Protein AF-A0A963GME2-F1 (afdb_monomer_lite)

Sequence (75 aa):
MSVGTWRRKRSLTTPDAGSDRRHFQVTHPFHPLTGQWLEVQAWRYGLPQDRVFFLDPQGRETSIPLAFTALAKRR

Foldseek 3Di:
DDDDDDPPDPPCPPPPPDDPFDKKAQCAPPDPRHRHIFTFPDWDPDPPFTWTWTADPVRDIDIDGCVRICNVVVD

pLDDT: mean 70.51, std 17.37, range [33.19, 88.75]

Secondary structure (DSSP, 8-state):
----------------TT----EEEB--TTSTTTT-EEE--EEE-SSSS-EEEEE-TTS-EEEEEGGGBGGGG--

Structure (mmCIF, N/CA/C/O backbone):
data_AF-A0A963GME2-F1
#
_entry.id   AF-A0A963GME2-F1
#
loop_
_atom_site.group_PDB
_atom_site.id
_atom_site.type_symbol
_atom_site.label_atom_id
_atom_site.label_alt_id
_atom_site.label_comp_id
_atom_site.label_asym_id
_atom_site.label_entity_id
_atom_site.label_seq_id
_atom_site.pdbx_PDB_ins_code
_atom_site.Cartn_x
_atom_site.Cartn_y
_atom_site.Cartn_z
_atom_site.occupancy
_atom_site.B_iso_or_equiv
_atom_site.auth_seq_id
_atom_site.auth_comp_id
_atom_site.auth_asym_id
_atom_site.auth_atom_id
_atom_site.pdbx_PDB_model_num
ATOM 1 N N . MET A 1 1 ? -22.153 3.016 25.074 1.00 35.31 1 MET A N 1
ATOM 2 C CA . MET A 1 1 ? -21.708 2.323 23.845 1.00 35.31 1 MET A CA 1
ATOM 3 C C . MET A 1 1 ? -21.531 3.401 22.783 1.00 35.31 1 MET A C 1
ATOM 5 O O . MET A 1 1 ? -22.480 3.734 22.090 1.00 35.31 1 MET A O 1
ATOM 9 N N . SER A 1 2 ? -20.391 4.091 22.784 1.00 35.62 2 SER A N 1
ATOM 10 C CA . SER A 1 2 ? -20.240 5.342 22.028 1.00 35.62 2 SER A CA 1
ATOM 11 C C . SER A 1 2 ? -19.740 5.061 20.616 1.00 35.62 2 SER A C 1
ATOM 13 O O . SER A 1 2 ? -18.605 4.632 20.427 1.00 35.62 2 SER A O 1
ATOM 15 N N . VAL A 1 3 ? -20.599 5.313 19.630 1.00 40.34 3 VAL A N 1
ATOM 16 C CA . VAL A 1 3 ? -20.245 5.336 18.211 1.00 40.34 3 VAL A CA 1
ATOM 17 C C . VAL A 1 3 ? -19.398 6.581 17.937 1.00 40.34 3 VAL A C 1
ATOM 19 O O . VAL A 1 3 ? -19.878 7.711 17.972 1.00 40.34 3 VAL A O 1
ATOM 22 N N . GLY A 1 4 ? -18.096 6.387 17.736 1.00 33.19 4 GLY A N 1
ATOM 23 C CA . GLY A 1 4 ? -17.172 7.468 17.411 1.00 33.19 4 GLY A CA 1
ATOM 24 C C . GLY A 1 4 ? -17.413 7.967 15.990 1.00 33.19 4 GLY A C 1
ATOM 25 O O . GLY A 1 4 ? -16.964 7.357 15.025 1.00 33.19 4 GLY A O 1
ATOM 26 N N . THR A 1 5 ? -18.115 9.088 15.848 1.00 44.94 5 THR A N 1
ATOM 27 C CA . THR A 1 5 ? -18.251 9.805 14.578 1.00 44.94 5 THR A CA 1
ATOM 28 C C . THR A 1 5 ? -16.896 10.387 14.183 1.00 44.94 5 THR A C 1
ATOM 30 O O . THR A 1 5 ? -16.461 11.400 14.738 1.00 44.94 5 THR A O 1
ATOM 33 N N . TRP A 1 6 ? -16.207 9.772 13.224 1.00 53.41 6 TRP A N 1
ATOM 34 C CA . TRP A 1 6 ? -14.955 10.326 12.719 1.00 53.41 6 TRP A CA 1
ATOM 35 C C . TRP A 1 6 ? -15.242 11.502 11.778 1.00 53.41 6 TRP A C 1
ATOM 37 O O . TRP A 1 6 ? -15.591 11.351 10.606 1.00 53.41 6 TRP A O 1
ATOM 47 N N . ARG A 1 7 ? -15.113 12.713 12.335 1.00 47.34 7 ARG A N 1
ATOM 48 C CA . ARG A 1 7 ? -14.943 13.969 11.599 1.00 47.34 7 ARG A CA 1
ATOM 49 C C . ARG A 1 7 ? -13.746 13.802 10.664 1.00 47.34 7 ARG A C 1
ATOM 51 O O . ARG A 1 7 ? -12.601 13.839 11.102 1.00 47.34 7 ARG A O 1
ATOM 58 N N . ARG A 1 8 ? -14.013 13.626 9.370 1.00 55.59 8 ARG A N 1
ATOM 59 C CA . ARG A 1 8 ? -12.986 13.619 8.326 1.00 55.59 8 ARG A CA 1
ATOM 60 C C . ARG A 1 8 ? -12.364 15.020 8.276 1.00 55.59 8 ARG A C 1
ATOM 62 O O . ARG A 1 8 ? -12.929 15.924 7.661 1.00 55.59 8 ARG A O 1
ATOM 69 N N . LYS A 1 9 ? -11.239 15.235 8.970 1.00 43.62 9 LYS A N 1
ATOM 70 C CA . LYS A 1 9 ? -10.410 16.415 8.718 1.00 43.62 9 LYS A CA 1
ATOM 71 C C . LYS A 1 9 ? -9.938 16.300 7.275 1.00 43.62 9 LYS A C 1
ATOM 73 O O . LYS A 1 9 ? -9.360 15.298 6.869 1.00 43.62 9 LYS A O 1
ATOM 78 N N . ARG A 1 10 ? -10.287 17.307 6.487 1.00 50.12 10 ARG A N 1
ATOM 79 C CA . ARG A 1 10 ? -9.815 17.500 5.125 1.00 50.12 10 ARG A CA 1
ATOM 80 C C . ARG A 1 10 ? -8.309 17.763 5.235 1.00 50.12 10 ARG A C 1
ATOM 82 O O . ARG A 1 10 ? -7.913 18.890 5.507 1.00 50.12 10 ARG A O 1
ATOM 89 N N . SER A 1 11 ? -7.491 16.716 5.131 1.00 46.41 11 SER A N 1
ATOM 90 C CA . SER A 1 11 ? -6.045 16.864 4.973 1.00 46.41 11 SER A CA 1
ATOM 91 C C . SER A 1 11 ? -5.811 17.421 3.578 1.00 46.41 11 SER A C 1
ATOM 93 O O . SER A 1 11 ? -5.763 16.683 2.601 1.00 46.41 11 SER A O 1
ATOM 95 N N . LEU A 1 12 ? -5.766 18.746 3.481 1.00 46.38 12 LEU A N 1
ATOM 96 C CA . LEU A 1 12 ? -5.244 19.434 2.314 1.00 46.38 12 LEU A CA 1
ATOM 97 C C . LEU A 1 12 ? -3.716 19.355 2.420 1.00 46.38 12 LEU A C 1
ATOM 99 O O . LEU A 1 12 ? -3.067 20.285 2.885 1.00 46.38 12 LEU A O 1
ATOM 103 N N . THR A 1 13 ? -3.141 18.202 2.085 1.00 44.06 13 THR A N 1
ATOM 104 C CA . THR A 1 13 ? -1.712 18.135 1.786 1.00 44.06 13 THR A CA 1
ATOM 105 C C . THR A 1 13 ? -1.543 18.842 0.454 1.00 44.06 13 THR A C 1
ATOM 107 O O . THR A 1 13 ? -2.010 18.351 -0.570 1.00 44.06 13 THR A O 1
ATOM 110 N N . THR A 1 14 ? -0.959 20.039 0.489 1.00 39.09 14 THR A N 1
ATOM 111 C CA . THR A 1 14 ? -0.596 20.852 -0.675 1.00 39.09 14 THR A CA 1
ATOM 112 C C . THR A 1 14 ? -0.208 19.945 -1.850 1.00 39.09 14 THR A C 1
ATOM 114 O O . THR A 1 14 ? 0.725 19.146 -1.698 1.00 39.09 14 THR A O 1
ATOM 117 N N . PRO A 1 15 ? -0.943 19.964 -2.979 1.00 44.75 15 PRO A N 1
ATOM 118 C CA . PRO A 1 15 ? -0.516 19.244 -4.162 1.00 44.75 15 PRO A CA 1
ATOM 119 C C . PRO A 1 15 ? 0.677 20.019 -4.712 1.00 44.75 15 PRO A C 1
ATOM 121 O O . PRO A 1 15 ? 0.518 21.068 -5.329 1.00 44.75 15 PRO A O 1
ATOM 124 N N . ASP A 1 16 ? 1.879 19.540 -4.408 1.00 43.28 16 ASP A N 1
ATOM 125 C CA . ASP A 1 16 ? 3.060 19.921 -5.165 1.00 43.28 16 ASP A CA 1
ATOM 126 C C . ASP A 1 16 ? 2.784 19.554 -6.627 1.00 43.28 16 ASP A C 1
ATOM 128 O O . ASP A 1 16 ? 2.488 18.401 -6.966 1.00 43.28 16 ASP A O 1
ATOM 132 N N . ALA A 1 17 ? 2.712 20.591 -7.454 1.00 44.12 17 ALA A N 1
ATOM 133 C CA . ALA A 1 17 ? 2.298 20.530 -8.838 1.00 44.12 17 ALA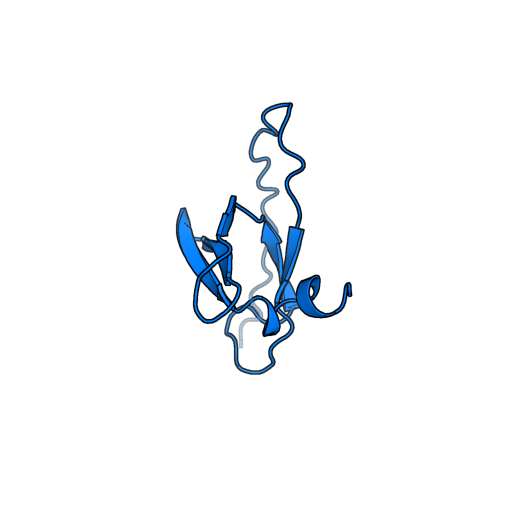 A CA 1
ATOM 134 C C . ALA A 1 17 ? 3.315 19.710 -9.643 1.00 44.12 17 ALA A C 1
ATOM 136 O O . ALA A 1 17 ? 4.319 20.240 -10.106 1.00 44.12 17 ALA A O 1
ATOM 137 N N . GLY A 1 18 ? 3.055 18.414 -9.825 1.00 46.31 18 GLY A N 1
ATOM 138 C CA . GLY A 1 18 ? 3.814 17.611 -10.786 1.00 46.31 18 GLY A CA 1
ATOM 139 C C . GLY A 1 18 ? 3.809 16.101 -10.581 1.00 46.31 18 GLY A C 1
ATOM 140 O O . GLY A 1 18 ? 4.063 15.377 -11.537 1.00 46.31 18 GLY A O 1
ATOM 141 N N . SER A 1 19 ? 3.486 15.593 -9.390 1.00 47.12 19 SER A N 1
ATOM 142 C CA . SER A 1 19 ? 3.332 14.145 -9.201 1.00 47.12 19 SER A CA 1
ATOM 143 C C . SER A 1 19 ? 1.869 13.746 -9.331 1.00 47.12 19 SER A C 1
ATOM 145 O O . SER A 1 19 ? 1.042 14.137 -8.511 1.00 47.12 19 SER A O 1
ATOM 147 N N . ASP A 1 20 ? 1.561 12.942 -10.347 1.00 51.88 20 ASP A N 1
ATOM 148 C CA . ASP A 1 20 ? 0.345 12.129 -10.448 1.00 51.88 20 ASP A CA 1
ATOM 149 C C . ASP A 1 20 ? 0.262 11.230 -9.199 1.00 51.88 20 ASP A C 1
ATOM 151 O O . ASP A 1 20 ? 0.725 10.089 -9.189 1.00 51.88 20 ASP A O 1
ATOM 155 N N . ARG A 1 21 ? -0.227 11.789 -8.086 1.00 61.88 21 ARG A N 1
ATOM 156 C CA . ARG A 1 21 ? -0.380 11.116 -6.794 1.00 61.88 21 ARG A CA 1
ATOM 157 C C . ARG A 1 21 ? -1.472 10.066 -6.938 1.00 61.88 21 ARG A C 1
ATOM 159 O O . ARG A 1 21 ? -2.661 10.309 -6.713 1.00 61.88 21 ARG A O 1
ATOM 166 N N . ARG A 1 22 ? -1.066 8.883 -7.392 1.00 73.75 22 ARG A N 1
ATOM 167 C CA . ARG A 1 22 ? -1.952 7.732 -7.555 1.00 73.75 22 ARG A CA 1
ATOM 168 C C . ARG A 1 22 ? -2.472 7.328 -6.187 1.00 73.75 22 ARG A C 1
ATOM 170 O O . ARG A 1 22 ? -1.709 7.188 -5.242 1.00 73.75 22 ARG A O 1
ATOM 177 N N . HIS A 1 23 ? -3.776 7.129 -6.092 1.00 83.44 23 HIS A N 1
ATOM 178 C CA . HIS A 1 23 ? -4.415 6.607 -4.893 1.00 83.44 23 HIS A CA 1
ATOM 179 C C . HIS A 1 23 ? -4.762 5.133 -5.099 1.00 83.44 23 HIS A C 1
ATOM 181 O O . HIS A 1 23 ? -5.057 4.707 -6.220 1.00 83.44 23 HIS A O 1
ATOM 187 N N . PHE A 1 24 ? -4.765 4.349 -4.025 1.00 84.94 24 PHE A N 1
ATOM 188 C CA . PHE A 1 24 ? -5.157 2.946 -4.060 1.00 84.94 24 PHE A CA 1
ATOM 189 C C . PHE A 1 24 ? -6.012 2.562 -2.867 1.00 84.94 24 PHE A C 1
ATOM 191 O O . PHE A 1 24 ? -5.839 3.075 -1.767 1.00 84.94 24 PHE A O 1
ATOM 198 N N . GLN A 1 25 ? -6.914 1.610 -3.087 1.00 88.75 25 GLN A N 1
ATOM 199 C CA . GLN A 1 25 ? -7.689 1.008 -2.016 1.00 88.75 25 GLN A CA 1
ATOM 200 C C . GLN A 1 25 ? -7.017 -0.275 -1.534 1.00 88.75 25 GLN A C 1
ATOM 202 O O . GLN A 1 25 ? -6.613 -1.109 -2.351 1.00 88.75 25 GLN A O 1
ATOM 207 N N . VAL A 1 26 ? -6.933 -0.475 -0.221 1.00 87.50 26 VAL A N 1
ATOM 208 C CA . VAL A 1 26 ? -6.562 -1.779 0.346 1.00 87.50 26 VAL A CA 1
ATOM 209 C C . VAL A 1 26 ? -7.770 -2.708 0.272 1.00 87.50 26 VAL A C 1
ATOM 211 O O . VAL A 1 26 ? -8.838 -2.395 0.787 1.00 87.50 26 VAL A O 1
ATOM 214 N N . 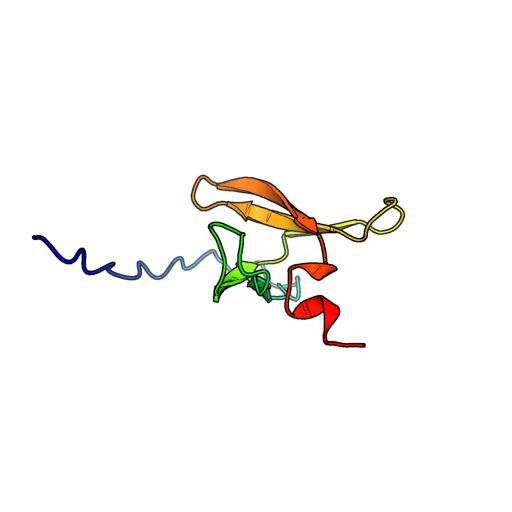THR A 1 27 ? -7.610 -3.860 -0.368 1.00 87.50 27 THR A N 1
ATOM 215 C CA . THR A 1 27 ? -8.700 -4.817 -0.637 1.00 87.50 27 THR A CA 1
ATOM 216 C C . THR A 1 27 ? -8.544 -6.141 0.103 1.00 87.50 27 THR A C 1
ATOM 218 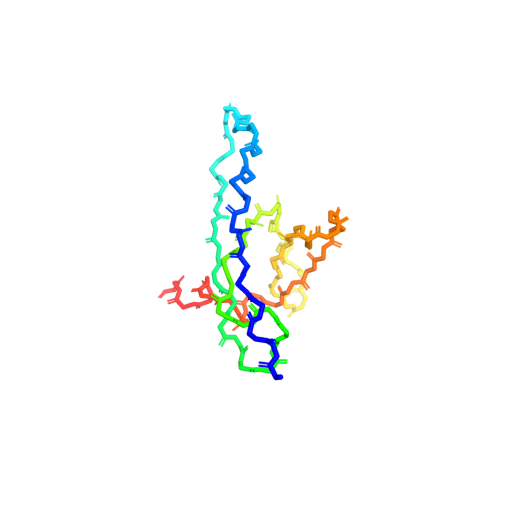O O . THR A 1 27 ? -9.484 -6.928 0.144 1.00 87.50 27 THR A O 1
ATOM 221 N N . HIS A 1 28 ? -7.384 -6.399 0.708 1.00 83.88 28 HIS A N 1
ATOM 222 C CA . HIS A 1 28 ? -7.144 -7.645 1.428 1.00 83.88 28 HIS A CA 1
ATOM 223 C C . HIS A 1 28 ? -7.961 -7.704 2.726 1.00 83.88 28 HIS A C 1
ATOM 225 O O . HIS A 1 28 ? -7.839 -6.771 3.506 1.00 83.88 28 HIS A O 1
ATOM 231 N N . PRO A 1 29 ? -8.744 -8.759 3.010 1.00 81.31 29 PRO A N 1
ATOM 232 C CA . PRO A 1 29 ? -9.710 -8.778 4.119 1.00 81.31 29 PRO A CA 1
ATOM 233 C C . PRO A 1 29 ? -9.089 -8.836 5.524 1.00 81.31 29 PRO A C 1
ATOM 235 O O . PRO A 1 29 ? -9.743 -8.457 6.487 1.00 81.31 29 PRO A O 1
ATOM 238 N N . PHE A 1 30 ? -7.832 -9.274 5.656 1.00 82.38 30 PHE A N 1
ATOM 239 C CA . PHE A 1 30 ? -7.139 -9.377 6.952 1.00 82.38 30 PHE A CA 1
ATOM 240 C C . PHE A 1 30 ? -6.207 -8.193 7.253 1.00 82.38 30 PHE A C 1
ATOM 242 O O . PHE A 1 30 ? -5.337 -8.294 8.114 1.00 82.38 30 PHE A O 1
ATOM 249 N N . HIS A 1 31 ? -6.323 -7.084 6.519 1.00 77.94 31 HIS A N 1
ATOM 250 C CA . HIS A 1 31 ? -5.482 -5.913 6.747 1.00 77.94 31 HIS A CA 1
ATOM 251 C C . HIS A 1 31 ? -6.211 -4.893 7.642 1.00 77.94 31 HIS A C 1
ATOM 253 O O . HIS A 1 31 ? -7.375 -4.595 7.404 1.00 77.94 31 HIS A O 1
ATOM 259 N N . PRO A 1 32 ? -5.562 -4.257 8.631 1.00 82.12 32 PRO A N 1
ATOM 260 C CA . PRO A 1 32 ? -6.226 -3.230 9.446 1.00 82.12 32 PRO A CA 1
ATOM 261 C C . PRO A 1 32 ? -6.692 -2.013 8.623 1.00 82.12 32 PRO A C 1
ATOM 263 O O . PRO A 1 32 ? -7.587 -1.280 9.032 1.00 82.12 32 PRO A O 1
ATOM 266 N N . LEU A 1 33 ? -6.094 -1.803 7.444 1.00 82.81 33 LEU A N 1
ATOM 267 C CA . LEU A 1 33 ? -6.449 -0.722 6.516 1.00 82.81 33 LEU A CA 1
ATOM 268 C C . LEU A 1 33 ? -7.436 -1.130 5.408 1.00 82.81 33 LEU A C 1
ATOM 270 O O . LEU A 1 33 ? -7.630 -0.356 4.474 1.00 82.81 33 LEU A O 1
ATOM 274 N N . THR A 1 34 ? -8.046 -2.318 5.464 1.00 83.44 34 THR A N 1
ATOM 275 C CA . THR A 1 34 ? -9.030 -2.771 4.462 1.00 83.44 34 THR A CA 1
ATOM 276 C C . THR A 1 34 ? -10.111 -1.726 4.200 1.00 83.44 34 THR A C 1
ATOM 278 O O . THR A 1 34 ? -10.689 -1.155 5.120 1.00 83.44 34 THR A O 1
ATOM 281 N N . GLY A 1 35 ? -10.389 -1.475 2.921 1.00 82.25 35 GLY A N 1
ATOM 282 C CA . GLY A 1 35 ? -11.381 -0.509 2.461 1.00 82.25 35 GLY A CA 1
ATOM 283 C C . GLY A 1 35 ? -10.894 0.942 2.435 1.00 82.25 35 GLY A C 1
ATOM 284 O O . GLY A 1 35 ? -11.578 1.777 1.838 1.00 82.25 35 GLY A O 1
ATOM 285 N N . GLN A 1 36 ? -9.727 1.251 3.010 1.00 83.94 36 GLN A N 1
ATOM 286 C CA . GLN A 1 36 ? -9.177 2.607 3.035 1.00 83.94 36 GLN A CA 1
ATOM 287 C C . GLN A 1 36 ? -8.474 2.963 1.723 1.00 83.94 36 GLN A C 1
ATOM 289 O O . GLN A 1 36 ? -7.818 2.120 1.108 1.00 83.94 36 GLN A O 1
ATOM 294 N N . TRP A 1 37 ? -8.611 4.230 1.329 1.00 84.88 37 TRP A N 1
ATOM 295 C CA . TRP A 1 37 ? -7.907 4.834 0.202 1.00 84.88 37 TRP A CA 1
ATOM 296 C C . TRP A 1 37 ? -6.640 5.520 0.703 1.00 84.88 37 TRP A C 1
ATOM 298 O O . TRP A 1 37 ? -6.708 6.359 1.599 1.00 84.88 37 TRP A O 1
ATOM 308 N N . LEU A 1 38 ? -5.504 5.154 0.124 1.00 85.06 38 LEU A N 1
ATOM 309 C CA . LEU A 1 38 ? -4.175 5.613 0.509 1.00 85.06 38 LEU A CA 1
ATOM 310 C C . LEU A 1 38 ? -3.469 6.206 -0.707 1.00 85.06 38 LEU A C 1
ATOM 312 O O . LEU A 1 38 ? -3.717 5.794 -1.840 1.00 85.06 38 LEU A O 1
ATOM 316 N N . GLU A 1 39 ? -2.594 7.174 -0.467 1.00 85.31 39 GLU A N 1
ATOM 317 C CA . GLU A 1 39 ? -1.775 7.796 -1.505 1.00 85.31 39 GLU A CA 1
ATOM 318 C C . GLU A 1 39 ? -0.493 6.978 -1.713 1.00 85.31 39 GLU A C 1
ATOM 320 O O . GLU A 1 39 ? 0.183 6.605 -0.750 1.00 85.31 39 GLU A O 1
ATOM 325 N N . VAL A 1 40 ? -0.164 6.673 -2.970 1.00 82.56 40 VAL A N 1
ATOM 326 C CA . VAL A 1 40 ? 1.114 6.057 -3.333 1.00 82.56 40 VAL A CA 1
ATOM 327 C C . VAL A 1 40 ? 2.205 7.107 -3.178 1.00 82.56 40 VAL A C 1
ATOM 329 O O . V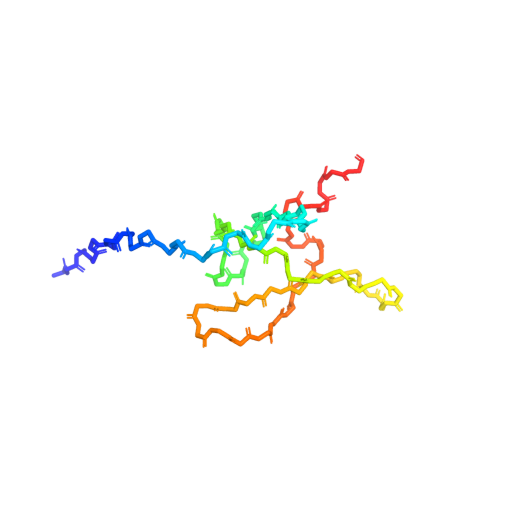AL A 1 40 ? 2.194 8.123 -3.869 1.00 82.56 40 VAL A O 1
ATOM 332 N N . GLN A 1 41 ? 3.167 6.829 -2.304 1.00 81.25 41 GLN A N 1
ATOM 333 C CA . GLN A 1 41 ? 4.358 7.656 -2.132 1.00 81.25 41 GLN A CA 1
ATOM 334 C C . GLN A 1 41 ? 5.446 7.219 -3.123 1.00 81.25 41 GLN A C 1
ATOM 336 O O . GLN A 1 41 ? 6.013 8.045 -3.833 1.00 81.25 41 GLN A O 1
ATOM 341 N N . ALA A 1 42 ? 5.657 5.905 -3.251 1.00 74.56 42 ALA A N 1
ATOM 342 C CA . ALA A 1 42 ? 6.577 5.331 -4.223 1.00 74.56 42 ALA A CA 1
ATOM 343 C C . ALA A 1 42 ? 6.171 3.908 -4.634 1.00 74.56 42 ALA A C 1
ATOM 345 O O . ALA A 1 42 ? 5.577 3.139 -3.870 1.00 74.56 42 ALA A O 1
ATOM 346 N N . TRP A 1 43 ? 6.559 3.531 -5.851 1.00 69.75 43 TRP A N 1
ATOM 347 C CA . TRP A 1 43 ? 6.552 2.147 -6.315 1.00 69.75 43 TRP A CA 1
ATOM 348 C C . TRP A 1 43 ? 7.987 1.656 -6.438 1.00 69.75 43 TRP A C 1
ATOM 350 O O . TRP A 1 43 ? 8.807 2.284 -7.106 1.00 69.75 43 TRP A O 1
ATOM 360 N N . ARG A 1 44 ? 8.293 0.527 -5.792 1.00 71.50 44 ARG A N 1
ATOM 361 C CA . ARG A 1 44 ? 9.579 -0.153 -5.967 1.00 71.50 44 ARG A CA 1
ATOM 362 C C . ARG A 1 44 ? 9.346 -1.496 -6.633 1.00 71.50 44 ARG A C 1
ATOM 364 O O . ARG A 1 44 ? 8.725 -2.385 -6.054 1.00 71.50 44 ARG A O 1
ATOM 371 N N . TYR A 1 45 ? 9.870 -1.605 -7.843 1.00 64.56 45 TYR A N 1
ATOM 372 C CA . TYR A 1 45 ? 9.879 -2.821 -8.643 1.00 64.56 45 TYR A CA 1
ATOM 373 C C . TYR A 1 45 ? 11.177 -3.600 -8.393 1.00 64.56 45 TYR A C 1
ATOM 375 O O . TYR A 1 45 ? 12.182 -3.014 -7.990 1.00 64.56 45 TYR A O 1
ATOM 383 N N . GLY A 1 46 ? 11.166 -4.916 -8.619 1.00 64.25 46 GLY A N 1
ATOM 384 C CA . GLY A 1 46 ? 12.350 -5.779 -8.453 1.00 64.25 46 GLY A CA 1
ATOM 385 C C . GLY A 1 46 ? 12.507 -6.417 -7.067 1.00 64.25 46 GLY A C 1
ATOM 386 O O . GLY A 1 46 ? 13.475 -7.130 -6.822 1.00 64.25 46 GLY A O 1
ATOM 387 N N . LEU A 1 47 ? 11.546 -6.204 -6.165 1.00 67.44 47 LEU A N 1
ATOM 388 C CA . LEU A 1 47 ? 11.386 -7.022 -4.963 1.00 67.44 47 LEU A CA 1
ATOM 389 C C . LEU A 1 47 ? 10.753 -8.375 -5.338 1.00 67.44 47 LEU A C 1
ATOM 391 O O . LEU A 1 47 ? 10.010 -8.437 -6.317 1.00 67.44 47 LEU A O 1
ATOM 395 N N . PRO A 1 48 ? 10.954 -9.444 -4.540 1.00 75.69 48 PRO A N 1
ATOM 396 C CA . PRO A 1 48 ? 10.302 -10.739 -4.777 1.00 75.69 48 PRO A CA 1
ATOM 397 C C . PRO A 1 48 ? 8.767 -10.648 -4.791 1.00 75.69 48 PRO A C 1
ATOM 399 O O . PRO A 1 48 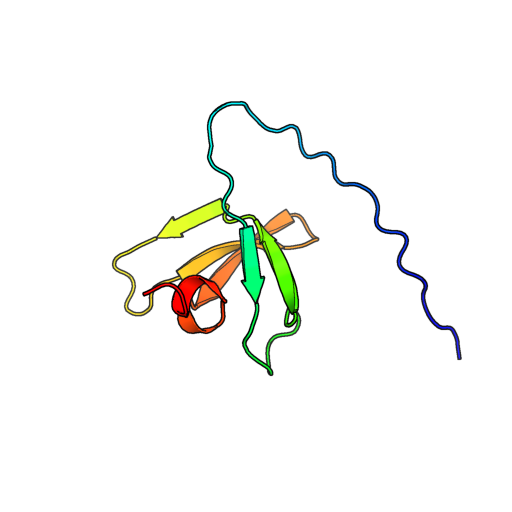? 8.090 -11.544 -5.285 1.00 75.69 48 PRO A O 1
ATOM 402 N N . GLN A 1 49 ? 8.211 -9.559 -4.257 1.00 74.88 49 GLN A N 1
ATOM 403 C CA . GLN A 1 49 ? 6.805 -9.216 -4.361 1.00 74.88 49 GLN A CA 1
ATOM 404 C C . GLN A 1 49 ? 6.684 -7.718 -4.637 1.00 74.88 49 GLN A C 1
ATOM 406 O O . GLN A 1 49 ? 7.236 -6.914 -3.881 1.00 74.88 49 GLN A O 1
ATOM 411 N N . ASP A 1 50 ? 5.956 -7.348 -5.694 1.00 83.38 50 ASP A N 1
ATOM 412 C CA . ASP A 1 50 ? 5.639 -5.950 -5.985 1.00 83.38 50 ASP A CA 1
ATOM 413 C C . ASP A 1 50 ? 4.982 -5.304 -4.764 1.00 83.38 50 AS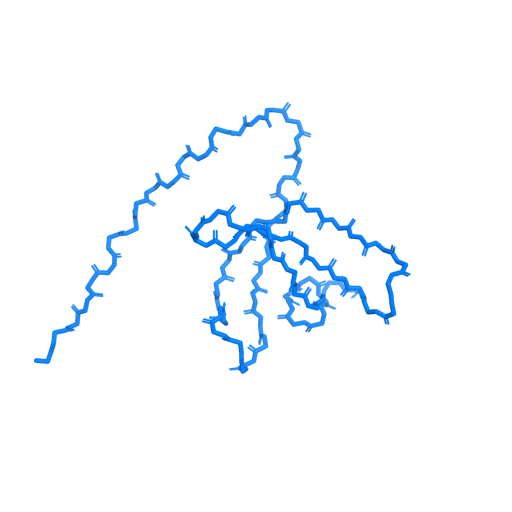P A C 1
ATOM 415 O O . ASP A 1 50 ? 4.033 -5.844 -4.179 1.00 83.38 50 ASP A O 1
ATOM 419 N N . ARG A 1 51 ? 5.501 -4.144 -4.362 1.00 86.50 51 ARG A N 1
ATOM 420 C CA . ARG A 1 51 ? 5.064 -3.429 -3.164 1.00 86.50 51 ARG A CA 1
ATOM 421 C C . ARG A 1 51 ? 4.751 -1.976 -3.464 1.00 86.50 51 ARG A C 1
ATOM 423 O O . ARG A 1 51 ? 5.427 -1.313 -4.249 1.00 86.50 51 ARG A O 1
ATOM 430 N N . VAL A 1 52 ? 3.734 -1.487 -2.767 1.00 84.62 52 VAL A N 1
ATOM 431 C CA . VAL A 1 52 ? 3.304 -0.093 -2.797 1.00 84.62 52 VAL A CA 1
ATOM 432 C C . VAL A 1 52 ? 3.698 0.557 -1.485 1.00 84.62 52 VAL A C 1
ATOM 434 O O . VAL A 1 52 ? 3.340 0.044 -0.423 1.00 84.62 52 VAL A O 1
ATOM 437 N N . PHE A 1 53 ? 4.438 1.659 -1.562 1.00 86.19 53 PHE A N 1
ATOM 438 C CA . PHE A 1 53 ? 4.846 2.444 -0.404 1.00 86.19 53 PHE A CA 1
ATOM 439 C C . PHE A 1 53 ? 3.861 3.592 -0.203 1.00 86.19 53 PHE A C 1
ATOM 441 O O . PHE A 1 53 ? 3.449 4.239 -1.168 1.00 86.19 53 PHE A O 1
ATOM 448 N N . PHE A 1 54 ? 3.463 3.818 1.043 1.00 86.25 54 PHE A N 1
ATOM 449 C CA . PHE A 1 54 ? 2.504 4.844 1.446 1.00 86.25 54 PHE A CA 1
ATOM 450 C C . PHE A 1 54 ? 2.845 5.359 2.845 1.00 86.25 54 PHE A C 1
ATOM 452 O O . PHE A 1 54 ? 3.565 4.705 3.599 1.00 86.25 54 PHE A O 1
ATOM 459 N N . LEU A 1 55 ? 2.315 6.527 3.201 1.00 84.62 55 LEU A N 1
ATOM 460 C CA . LEU A 1 55 ? 2.418 7.051 4.561 1.00 84.62 55 LEU A CA 1
ATOM 461 C C . LEU A 1 55 ? 1.238 6.560 5.396 1.00 84.62 55 LEU A C 1
ATOM 463 O O . LEU A 1 55 ? 0.081 6.683 4.986 1.00 84.62 55 LEU A O 1
ATOM 467 N N . ASP A 1 56 ? 1.520 6.011 6.572 1.00 80.31 56 ASP A N 1
ATOM 468 C CA . ASP A 1 56 ? 0.481 5.712 7.552 1.00 80.31 56 ASP A CA 1
ATOM 469 C C . ASP A 1 56 ? -0.105 7.016 8.150 1.00 80.31 56 ASP A C 1
ATOM 471 O O . ASP A 1 56 ? 0.474 8.095 7.991 1.00 80.31 56 ASP A O 1
ATOM 475 N N . PRO A 1 57 ? -1.237 6.950 8.875 1.00 74.62 57 PRO A N 1
ATOM 476 C CA . PRO A 1 57 ? -1.803 8.101 9.586 1.00 74.62 57 PRO A CA 1
ATOM 477 C C . PRO A 1 57 ? -0.836 8.841 10.530 1.00 74.62 57 PRO A C 1
ATOM 479 O O . PRO A 1 57 ? -1.061 10.015 10.820 1.00 74.62 57 PRO A O 1
ATOM 482 N N . GLN A 1 58 ? 0.215 8.182 11.024 1.00 80.00 58 GLN A N 1
ATOM 483 C CA . GLN A 1 58 ? 1.272 8.763 11.862 1.00 80.00 58 GLN A CA 1
ATOM 484 C C . GLN A 1 58 ? 2.418 9.380 11.037 1.00 80.00 58 GLN A C 1
ATOM 486 O O . GLN A 1 58 ? 3.391 9.866 11.613 1.00 80.00 58 GLN A O 1
ATOM 491 N N . GLY A 1 59 ? 2.316 9.375 9.705 1.00 80.00 59 GLY A N 1
ATOM 492 C CA . GLY A 1 59 ? 3.318 9.920 8.790 1.00 80.00 59 GLY A CA 1
ATOM 493 C C . GLY A 1 59 ? 4.533 9.017 8.585 1.00 80.00 59 GLY A C 1
ATOM 494 O O . GLY A 1 59 ? 5.559 9.495 8.103 1.00 80.00 59 GLY A O 1
ATOM 495 N N . ARG A 1 60 ? 4.461 7.732 8.953 1.00 81.88 60 ARG A N 1
ATOM 496 C CA . ARG A 1 60 ? 5.559 6.781 8.739 1.00 81.88 60 ARG A CA 1
ATOM 497 C C . ARG A 1 60 ? 5.431 6.134 7.371 1.00 81.88 60 ARG A C 1
ATOM 499 O O . ARG A 1 60 ? 4.355 5.674 6.996 1.00 81.88 60 ARG A O 1
ATOM 506 N N . GLU A 1 61 ? 6.543 6.052 6.648 1.00 86.06 61 GLU A N 1
ATOM 507 C CA . GLU A 1 61 ? 6.600 5.282 5.409 1.00 86.06 61 GLU A CA 1
ATOM 508 C C . GLU A 1 61 ? 6.458 3.792 5.719 1.00 86.06 61 GLU A C 1
ATOM 510 O O . GLU A 1 61 ? 7.213 3.208 6.498 1.00 86.06 61 GLU A O 1
ATOM 515 N N . THR A 1 62 ? 5.456 3.179 5.108 1.00 85.75 62 THR A N 1
ATOM 516 C CA . THR A 1 62 ? 5.171 1.756 5.215 1.00 85.75 62 THR A CA 1
ATOM 517 C C . THR A 1 62 ? 4.881 1.191 3.830 1.00 85.75 62 THR A C 1
ATOM 519 O O . THR A 1 62 ? 4.669 1.926 2.864 1.00 85.75 62 THR A O 1
ATOM 522 N N . SER A 1 63 ? 4.908 -0.133 3.707 1.00 87.00 63 SER A N 1
ATOM 523 C CA . SER A 1 63 ? 4.676 -0.815 2.437 1.00 87.00 63 SER A CA 1
ATOM 524 C C . SER A 1 63 ? 3.646 -1.920 2.583 1.00 87.00 63 SER A C 1
ATOM 526 O O . SER A 1 63 ? 3.600 -2.616 3.597 1.00 87.00 63 SER A O 1
ATOM 528 N N . ILE A 1 64 ? 2.839 -2.103 1.543 1.00 86.69 64 ILE A N 1
ATOM 529 C CA . ILE A 1 64 ? 1.876 -3.198 1.434 1.00 86.69 64 ILE A CA 1
ATOM 530 C C . ILE A 1 64 ? 2.107 -3.947 0.114 1.00 86.69 64 ILE A C 1
ATOM 532 O O . ILE A 1 64 ? 2.470 -3.319 -0.888 1.00 86.69 64 ILE A O 1
ATOM 536 N N . PRO A 1 65 ? 1.925 -5.280 0.075 1.00 87.44 65 PRO A N 1
ATOM 537 C CA . PRO A 1 65 ? 1.944 -6.023 -1.177 1.00 87.44 65 PRO A CA 1
ATOM 538 C C . PRO A 1 65 ? 0.955 -5.443 -2.188 1.00 87.44 65 PRO A C 1
ATOM 540 O O . PRO A 1 65 ? -0.203 -5.198 -1.847 1.00 87.44 65 PRO A O 1
ATOM 543 N N . LEU A 1 66 ? 1.372 -5.293 -3.446 1.00 84.94 66 LEU A N 1
ATOM 544 C CA . LEU A 1 66 ? 0.500 -4.841 -4.532 1.00 84.94 66 LEU A CA 1
ATOM 545 C C . LEU A 1 66 ? -0.755 -5.718 -4.619 1.00 84.94 66 LEU A C 1
ATOM 547 O O . LEU A 1 66 ? -1.857 -5.190 -4.754 1.00 84.94 66 LEU A O 1
ATOM 551 N N . ALA A 1 67 ? -0.594 -7.034 -4.433 1.00 85.38 67 ALA A N 1
ATOM 552 C CA . ALA A 1 67 ? -1.668 -8.030 -4.404 1.00 85.38 67 ALA A CA 1
ATOM 553 C C . ALA A 1 67 ? -2.780 -7.728 -3.383 1.00 85.38 67 ALA A C 1
ATOM 555 O O . ALA A 1 67 ? -3.909 -8.181 -3.547 1.00 85.38 67 ALA A O 1
ATOM 556 N N . PHE A 1 68 ? -2.485 -6.961 -2.330 1.00 86.94 68 PHE A N 1
ATOM 557 C CA . PHE A 1 68 ? -3.458 -6.591 -1.299 1.00 86.94 68 PHE A CA 1
ATOM 558 C C . PHE A 1 68 ? -4.205 -5.298 -1.631 1.00 86.94 68 PHE A C 1
ATOM 560 O O . PHE A 1 68 ? -5.069 -4.861 -0.868 1.00 86.94 68 PHE A O 1
ATOM 567 N N . THR A 1 69 ? -3.899 -4.676 -2.765 1.00 86.31 69 THR A N 1
ATOM 568 C CA . THR A 1 69 ? -4.453 -3.392 -3.187 1.00 86.31 69 THR A CA 1
ATOM 569 C C . THR A 1 69 ? -5.277 -3.550 -4.459 1.00 86.31 69 THR A C 1
ATOM 571 O O . THR A 1 69 ? -5.049 -4.451 -5.264 1.00 86.31 69 THR A O 1
ATOM 574 N N . ALA A 1 70 ? -6.212 -2.630 -4.687 1.00 84.12 70 ALA A N 1
ATOM 575 C CA . ALA A 1 70 ? -6.993 -2.575 -5.921 1.00 84.12 70 ALA A CA 1
ATOM 576 C C . ALA A 1 70 ? -6.120 -2.376 -7.177 1.00 84.12 70 ALA A C 1
ATOM 578 O O . ALA A 1 70 ? -6.564 -2.676 -8.283 1.00 84.12 70 ALA A O 1
ATOM 579 N N . LEU A 1 71 ? -4.870 -1.923 -7.017 1.00 81.69 71 LEU A N 1
ATOM 580 C CA . LEU A 1 71 ? -3.913 -1.784 -8.114 1.00 81.69 71 LEU A CA 1
ATOM 581 C C . LEU A 1 71 ? -3.537 -3.138 -8.730 1.00 81.69 71 LEU A C 1
ATOM 583 O O . LEU A 1 71 ? -3.290 -3.190 -9.928 1.00 81.69 71 LEU A O 1
ATOM 587 N N . ALA A 1 72 ? -3.570 -4.239 -7.968 1.00 78.75 72 ALA A N 1
ATOM 588 C CA . ALA A 1 72 ? -3.342 -5.573 -8.529 1.00 78.75 72 ALA A CA 1
ATOM 589 C C . ALA A 1 72 ? -4.451 -6.033 -9.486 1.00 78.75 72 ALA A C 1
ATOM 591 O O . ALA A 1 72 ? -4.211 -6.908 -10.312 1.00 78.75 72 ALA A O 1
ATOM 592 N N . LYS A 1 73 ? -5.657 -5.456 -9.388 1.00 67.38 73 LYS A N 1
ATOM 593 C CA . LYS A 1 73 ? -6.793 -5.803 -10.258 1.00 67.38 73 LYS A CA 1
ATOM 594 C C . LYS A 1 73 ? -6.799 -5.044 -11.587 1.00 67.38 73 LYS A C 1
ATOM 596 O O . LYS A 1 73 ? -7.579 -5.393 -12.463 1.00 67.38 73 LYS A O 1
ATOM 601 N N . ARG A 1 74 ? -5.960 -4.015 -11.744 1.00 59.41 74 ARG A N 1
ATOM 602 C CA . ARG A 1 74 ? -5.732 -3.324 -13.022 1.00 59.41 74 ARG A CA 1
ATOM 603 C C . ARG A 1 74 ? -4.562 -3.995 -13.752 1.00 59.41 74 ARG A C 1
ATOM 605 O O . ARG A 1 74 ? -3.457 -3.460 -13.765 1.00 59.41 74 ARG A O 1
ATOM 612 N N . ARG A 1 75 ? -4.796 -5.179 -14.309 1.00 49.69 75 ARG A N 1
ATOM 613 C CA . ARG A 1 75 ? -3.954 -5.783 -15.349 1.00 49.69 75 ARG A CA 1
ATOM 614 C C . ARG A 1 75 ? -4.825 -6.138 -16.538 1.00 49.69 75 ARG A C 1
ATOM 616 O O . ARG A 1 75 ? -5.996 -6.498 -16.290 1.00 49.69 75 ARG A O 1
#

Radius of gyration: 14.06 Å; chains: 1; bounding box: 34×32×39 Å